Protein AF-A0A1E4JUL1-F1 (afdb_monomer_lite)

Foldseek 3Di:
DPPLVQLVVLVVCLVDQVSCPPPSVLRDDLLDARDPVSLVVSLCVVLQVQLVVQLVVCCVPPNDDDPVVSCVSSVVSSVVSSVCCVVHVNVSSRVRNVVVVVVVVVVVD

Structure (mmCIF, N/CA/C/O backbone):
data_AF-A0A1E4JUL1-F1
#
_entry.id   AF-A0A1E4JUL1-F1
#
loop_
_atom_site.group_PDB
_atom_site.id
_atom_site.type_symbol
_atom_site.label_atom_id
_atom_site.label_alt_id
_atom_site.label_comp_id
_atom_site.label_asym_id
_atom_site.label_entity_id
_atom_site.label_seq_id
_atom_site.pdbx_PDB_ins_code
_atom_site.Cartn_x
_atom_site.Cartn_y
_atom_site.Cartn_z
_atom_site.occupancy
_atom_site.B_iso_or_equiv
_atom_site.auth_seq_id
_atom_site.auth_comp_id
_atom_site.auth_asym_id
_atom_site.auth_atom_id
_atom_site.pdbx_PDB_model_num
ATOM 1 N N . MET A 1 1 ? -22.450 7.681 -3.417 1.00 55.41 1 MET A N 1
ATOM 2 C CA . MET A 1 1 ? -22.414 6.553 -2.452 1.00 55.41 1 MET A CA 1
ATOM 3 C C . MET A 1 1 ? -22.189 7.156 -1.070 1.00 55.41 1 MET A C 1
ATOM 5 O O . MET A 1 1 ? -21.331 8.024 -0.979 1.00 55.41 1 MET A O 1
ATOM 9 N N . SER A 1 2 ? -22.957 6.808 -0.030 1.00 68.38 2 SER A N 1
ATOM 10 C CA . SER A 1 2 ? -22.696 7.370 1.307 1.00 68.38 2 SER A CA 1
ATOM 11 C C . SER A 1 2 ? -21.307 6.924 1.802 1.00 68.38 2 SER A C 1
ATOM 13 O O . SER A 1 2 ? -20.925 5.783 1.524 1.00 68.38 2 SER A O 1
ATOM 15 N N . PRO A 1 3 ? -20.542 7.775 2.517 1.00 68.38 3 PRO A N 1
ATOM 16 C CA . PRO A 1 3 ? -19.181 7.452 2.964 1.00 68.38 3 PRO A CA 1
ATOM 17 C C . PRO A 1 3 ? -19.085 6.116 3.715 1.00 68.38 3 PRO A C 1
ATOM 19 O O . PRO A 1 3 ? -18.133 5.364 3.534 1.00 68.38 3 PRO A O 1
ATOM 22 N N . HIS A 1 4 ? -20.118 5.785 4.490 1.00 76.19 4 HIS A N 1
ATOM 23 C CA . HIS A 1 4 ? -20.210 4.535 5.241 1.00 76.19 4 HIS A CA 1
ATOM 24 C C . HIS A 1 4 ? -20.250 3.293 4.336 1.00 76.19 4 HIS A C 1
ATOM 26 O O . HIS A 1 4 ? -19.500 2.352 4.568 1.00 76.19 4 HIS A O 1
ATOM 32 N N . ARG A 1 5 ? -21.021 3.316 3.235 1.00 83.25 5 ARG A N 1
ATOM 33 C CA . ARG A 1 5 ? -21.108 2.169 2.307 1.00 83.25 5 ARG A CA 1
ATOM 34 C C . ARG A 1 5 ? -19.793 1.897 1.577 1.00 83.25 5 ARG A C 1
ATOM 36 O O . ARG A 1 5 ? -19.541 0.757 1.197 1.00 83.25 5 ARG A O 1
ATOM 43 N N . PHE A 1 6 ? -18.985 2.930 1.340 1.00 87.19 6 PHE A N 1
ATOM 44 C CA . PHE A 1 6 ? -17.659 2.762 0.747 1.00 87.19 6 PHE A CA 1
ATOM 45 C C . PHE A 1 6 ? -16.691 2.125 1.749 1.00 87.19 6 PHE A C 1
ATOM 47 O O . PHE A 1 6 ? -16.090 1.100 1.437 1.00 87.19 6 PHE A O 1
ATOM 54 N N . ASP A 1 7 ? -16.611 2.676 2.966 1.00 89.88 7 ASP A N 1
ATOM 55 C CA . ASP A 1 7 ? -15.747 2.152 4.029 1.00 89.88 7 ASP A CA 1
ATOM 56 C C . ASP A 1 7 ? -16.055 0.671 4.326 1.00 89.88 7 ASP A C 1
ATOM 58 O O . ASP A 1 7 ? -15.136 -0.130 4.494 1.00 89.88 7 ASP A O 1
ATOM 62 N N . ASP A 1 8 ? -17.332 0.280 4.335 1.00 90.44 8 ASP A N 1
ATOM 63 C CA . ASP A 1 8 ? -17.745 -1.104 4.594 1.00 90.44 8 ASP A CA 1
ATOM 64 C C . ASP A 1 8 ? -17.330 -2.065 3.474 1.00 90.44 8 ASP A C 1
ATOM 66 O O . ASP A 1 8 ? -16.884 -3.174 3.754 1.00 90.44 8 ASP A O 1
ATOM 70 N N . ARG A 1 9 ? -17.398 -1.638 2.205 1.00 92.44 9 ARG A N 1
ATOM 71 C CA . ARG A 1 9 ? -16.931 -2.446 1.064 1.00 92.44 9 ARG A CA 1
ATOM 72 C C . ARG A 1 9 ? -15.422 -2.657 1.096 1.00 92.44 9 ARG A C 1
ATOM 74 O O . ARG A 1 9 ? -14.967 -3.782 0.902 1.00 92.44 9 ARG A O 1
ATOM 81 N N . ILE A 1 10 ? -14.654 -1.597 1.363 1.00 92.94 10 ILE A N 1
ATOM 82 C CA . ILE A 1 10 ? -13.193 -1.696 1.488 1.00 92.94 10 ILE A CA 1
ATOM 83 C C . ILE A 1 10 ? -12.827 -2.625 2.645 1.00 92.94 10 ILE A C 1
ATOM 85 O O . ILE A 1 10 ? -11.977 -3.499 2.486 1.00 92.94 10 ILE A O 1
ATOM 89 N N . ASN A 1 11 ? -13.499 -2.491 3.788 1.00 93.38 11 ASN A N 1
ATOM 90 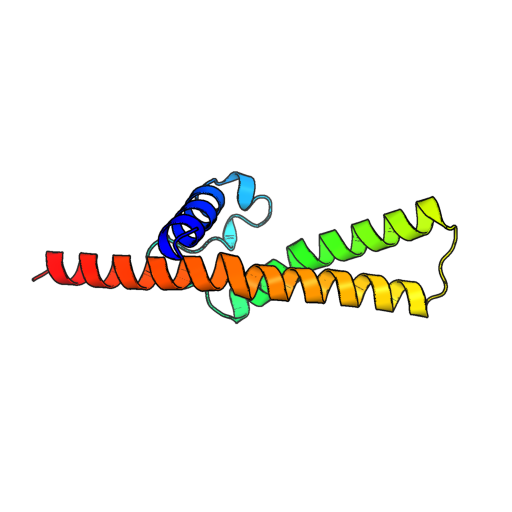C CA . ASN A 1 11 ? -13.270 -3.363 4.934 1.00 93.38 11 ASN A CA 1
ATOM 91 C C . ASN A 1 11 ? -13.667 -4.821 4.651 1.00 93.38 11 ASN A C 1
ATOM 93 O O . ASN A 1 11 ? -12.925 -5.714 5.041 1.00 93.38 11 ASN A O 1
ATOM 97 N N . ALA A 1 12 ? -14.771 -5.069 3.937 1.00 92.44 12 ALA A N 1
ATOM 98 C CA . ALA A 1 12 ? -15.205 -6.417 3.562 1.00 92.44 12 ALA A CA 1
ATOM 99 C C . ALA A 1 12 ? -14.218 -7.110 2.612 1.00 92.44 12 ALA A C 1
ATOM 101 O O . ALA A 1 12 ? -13.968 -8.304 2.755 1.00 92.44 12 ALA A O 1
ATOM 102 N N . LEU A 1 13 ? -13.626 -6.370 1.669 1.00 91.88 13 LEU A N 1
ATOM 103 C CA . LEU A 1 13 ? -12.532 -6.875 0.835 1.00 91.88 13 LEU A CA 1
ATOM 10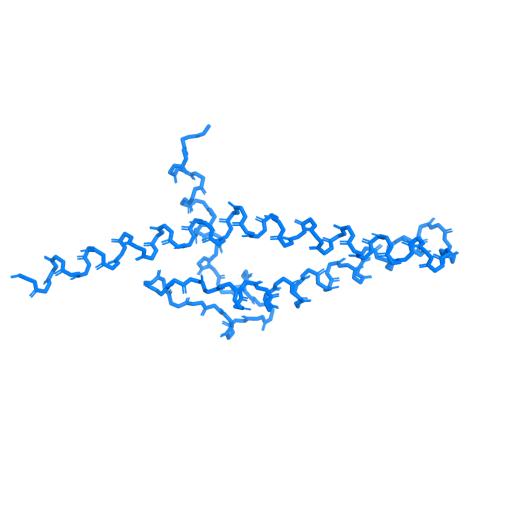4 C C . LEU A 1 13 ? -11.288 -7.160 1.684 1.00 91.88 13 LEU A C 1
ATOM 106 O O . LEU A 1 13 ? -10.718 -8.244 1.622 1.00 91.88 13 LEU A O 1
ATOM 110 N N . SER A 1 14 ? -10.924 -6.206 2.542 1.00 91.00 14 SER A N 1
ATOM 111 C CA . SER A 1 14 ? -9.769 -6.298 3.443 1.00 91.00 14 SER A CA 1
ATOM 112 C C . SER A 1 14 ? -9.958 -7.323 4.564 1.00 91.00 14 SER A C 1
ATOM 114 O O . SER A 1 14 ? -9.059 -7.525 5.375 1.00 91.00 14 SER A O 1
ATOM 116 N N . ASP A 1 15 ? -11.118 -7.963 4.670 1.00 92.44 15 ASP A N 1
ATOM 117 C CA . ASP A 1 15 ? -11.344 -9.028 5.635 1.00 92.44 15 ASP A CA 1
ATOM 118 C C . ASP A 1 15 ? -11.030 -10.420 5.088 1.00 92.44 15 ASP A C 1
ATOM 120 O O . ASP A 1 15 ? -10.947 -11.362 5.877 1.00 92.44 15 ASP A O 1
ATOM 124 N N . GLN A 1 16 ? -10.830 -10.534 3.776 1.00 92.75 16 GLN A N 1
ATOM 125 C CA . GLN A 1 16 ? -10.566 -11.793 3.094 1.00 92.75 16 GLN A CA 1
ATOM 126 C C . GLN A 1 16 ? -9.065 -12.088 3.122 1.00 92.75 16 GLN A C 1
ATOM 128 O O . GLN A 1 16 ? -8.266 -11.252 2.709 1.00 92.75 16 GLN A O 1
ATOM 133 N N . ASP A 1 17 ? -8.667 -13.272 3.592 1.00 91.12 17 ASP A N 1
ATOM 134 C CA . ASP A 1 17 ? -7.248 -13.614 3.787 1.00 91.12 17 ASP A CA 1
ATOM 135 C C . ASP A 1 17 ? -6.441 -13.574 2.483 1.00 91.12 17 ASP A C 1
ATOM 137 O O . ASP A 1 17 ? -5.286 -13.148 2.476 1.00 91.12 17 ASP A O 1
ATOM 141 N N . TRP A 1 18 ? -7.067 -13.933 1.358 1.00 91.00 18 TRP A N 1
ATOM 142 C CA . TRP A 1 18 ? -6.428 -13.868 0.042 1.00 91.00 18 TRP A CA 1
ATOM 143 C C . TRP A 1 18 ? -6.072 -12.436 -0.372 1.00 91.00 18 TRP A C 1
ATOM 145 O O . TRP A 1 18 ? -5.082 -12.249 -1.070 1.00 91.00 18 TRP A O 1
ATOM 155 N N . ALA A 1 19 ? -6.814 -11.421 0.091 1.00 89.69 19 ALA A N 1
ATOM 156 C CA . ALA A 1 19 ? -6.530 -10.019 -0.223 1.00 89.69 19 ALA A CA 1
ATOM 157 C C . ALA A 1 19 ? -5.237 -9.526 0.447 1.00 89.69 19 ALA A C 1
ATOM 159 O O . ALA A 1 19 ? -4.694 -8.489 0.072 1.00 89.69 19 ALA A O 1
ATOM 160 N N . TRP A 1 20 ? -4.745 -10.273 1.437 1.00 90.50 20 TRP A N 1
ATOM 161 C CA . TRP A 1 20 ? -3.492 -9.993 2.122 1.00 90.50 20 TRP A CA 1
ATOM 162 C C . TRP A 1 20 ? -2.357 -10.888 1.667 1.00 90.50 20 TRP A C 1
ATOM 164 O O . TRP A 1 20 ? -1.227 -10.607 2.039 1.00 90.50 20 TRP A O 1
ATOM 174 N N . TRP A 1 21 ? -2.602 -11.948 0.897 1.00 87.75 21 TRP A N 1
ATOM 175 C CA . TRP A 1 21 ? -1.531 -12.831 0.444 1.00 87.75 21 TRP A CA 1
ATOM 176 C C . TRP A 1 21 ? -0.606 -12.086 -0.536 1.00 87.75 21 TRP A C 1
ATOM 178 O O . TRP A 1 21 ? -1.113 -11.446 -1.458 1.00 87.75 21 TRP A O 1
ATOM 188 N N . PRO A 1 22 ? 0.734 -12.131 -0.380 1.00 87.56 22 PRO A N 1
ATOM 189 C CA . PRO A 1 22 ? 1.530 -12.960 0.542 1.00 87.56 22 PRO A CA 1
ATOM 190 C C . PRO A 1 22 ? 1.853 -12.302 1.902 1.00 87.56 22 PRO A C 1
ATOM 192 O O . PRO A 1 22 ? 2.507 -12.899 2.752 1.00 87.56 22 PRO A O 1
ATOM 195 N N . LEU A 1 23 ? 1.397 -11.075 2.138 1.00 90.50 23 LEU A N 1
ATOM 196 C CA . LEU A 1 23 ? 1.657 -10.250 3.323 1.00 90.50 23 LEU A CA 1
ATOM 197 C C . LEU A 1 23 ? 0.668 -10.473 4.481 1.00 90.50 23 LEU A C 1
ATOM 199 O O . LEU A 1 23 ? 0.379 -9.543 5.238 1.00 90.50 23 LEU A O 1
ATOM 203 N N . LEU A 1 24 ? 0.154 -11.693 4.654 1.00 91.06 24 LEU A N 1
ATOM 204 C CA . LEU A 1 24 ? -0.869 -11.991 5.665 1.00 91.06 24 LEU A CA 1
ATOM 205 C C . LEU A 1 24 ? -0.416 -11.607 7.085 1.00 91.06 24 LEU A C 1
ATOM 207 O O . LEU A 1 24 ? -1.208 -11.100 7.874 1.00 91.06 24 LEU A O 1
ATOM 211 N N . ALA A 1 25 ? 0.880 -11.750 7.377 1.00 91.19 25 ALA A N 1
ATOM 212 C CA . ALA A 1 25 ? 1.478 -11.364 8.656 1.00 91.19 25 ALA A CA 1
ATOM 213 C C . ALA A 1 25 ? 1.391 -9.853 8.961 1.00 91.19 25 ALA A C 1
ATOM 215 O O . ALA A 1 25 ? 1.469 -9.451 10.121 1.00 91.19 25 ALA A O 1
ATOM 216 N N . LEU A 1 26 ? 1.222 -9.003 7.941 1.00 91.69 26 LEU A N 1
ATOM 217 C CA . LEU A 1 26 ? 1.062 -7.557 8.113 1.00 91.69 26 LEU A CA 1
ATOM 218 C C . LEU A 1 26 ? -0.392 -7.145 8.360 1.00 91.69 26 LEU A C 1
ATOM 220 O O . LEU A 1 26 ? -0.639 -5.986 8.699 1.00 91.69 26 LEU A O 1
ATOM 224 N N . ARG A 1 27 ? -1.359 -8.061 8.238 1.00 93.81 27 ARG A N 1
ATOM 225 C CA . ARG A 1 27 ? -2.767 -7.769 8.513 1.00 93.81 27 ARG A CA 1
ATOM 226 C C . ARG A 1 27 ? -2.968 -7.458 10.005 1.00 93.81 27 ARG A C 1
ATOM 228 O O . ARG A 1 27 ? -2.676 -8.303 10.851 1.00 93.81 27 ARG A O 1
ATOM 235 N N . PRO A 1 28 ? -3.480 -6.270 10.378 1.00 92.44 28 PRO A N 1
ATOM 236 C CA . PRO A 1 28 ? -3.877 -6.009 11.759 1.00 92.44 28 PRO A CA 1
ATOM 237 C C . PRO A 1 28 ? -5.081 -6.858 12.166 1.00 92.44 28 PRO A C 1
ATOM 239 O O . PRO A 1 28 ? -5.870 -7.283 11.323 1.00 92.44 28 PRO A O 1
ATOM 242 N N . ARG A 1 29 ? -5.292 -7.028 13.474 1.00 92.75 29 ARG A N 1
ATOM 243 C CA . ARG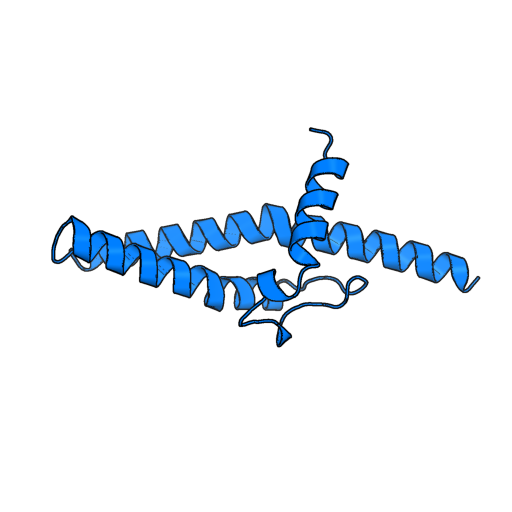 A 1 29 ? -6.611 -7.461 13.957 1.00 92.75 29 ARG A CA 1
ATOM 244 C C . ARG A 1 29 ? -7.650 -6.371 13.674 1.00 92.75 29 ARG A C 1
ATOM 246 O O . ARG A 1 29 ? -7.295 -5.201 13.527 1.00 92.75 29 ARG A O 1
ATOM 253 N N . ARG A 1 30 ? -8.933 -6.728 13.580 1.00 92.38 30 ARG A N 1
ATOM 254 C CA . ARG A 1 30 ? -9.996 -5.798 13.138 1.00 92.38 30 ARG A CA 1
ATOM 255 C C . ARG A 1 30 ? -10.148 -4.587 14.063 1.00 92.38 30 ARG A C 1
ATOM 257 O O . ARG A 1 30 ? -10.440 -3.488 13.597 1.00 92.38 30 ARG A O 1
ATOM 264 N N . GLU A 1 31 ? -9.929 -4.808 15.348 1.00 93.38 31 GLU A N 1
ATOM 265 C CA . GLU A 1 31 ? -9.961 -3.847 16.445 1.00 93.38 31 GLU A CA 1
ATOM 266 C C . GLU A 1 31 ? -8.641 -3.079 16.632 1.00 93.38 31 GLU A C 1
ATOM 268 O O . GLU A 1 31 ? -8.588 -2.114 17.395 1.00 93.38 31 GLU A O 1
ATOM 273 N N . GLN A 1 32 ? -7.574 -3.469 15.928 1.00 93.81 32 GLN A N 1
ATOM 274 C CA . GLN A 1 32 ? -6.280 -2.796 15.989 1.00 93.81 32 GLN A CA 1
ATOM 275 C C . GLN A 1 32 ? -6.153 -1.752 14.870 1.00 93.81 32 GLN A C 1
ATOM 277 O O . GLN A 1 32 ? -6.399 -2.071 13.699 1.00 93.81 32 GLN A O 1
ATOM 282 N N . PRO A 1 33 ? -5.731 -0.514 15.188 1.00 95.44 33 PRO A N 1
ATOM 283 C CA . PRO A 1 33 ? -5.459 0.490 14.172 1.00 95.44 33 PRO A CA 1
ATOM 284 C C . PRO A 1 33 ? -4.263 0.073 13.305 1.00 95.44 33 PRO A C 1
ATOM 286 O O . PRO A 1 33 ? -3.268 -0.474 13.784 1.00 95.44 33 PRO A O 1
ATOM 289 N N . LEU A 1 34 ? -4.357 0.358 12.010 1.00 96.38 34 LEU A N 1
ATOM 290 C CA . LEU A 1 34 ? -3.261 0.259 11.061 1.00 96.38 34 LEU A CA 1
ATOM 291 C C . LEU A 1 34 ? -2.317 1.446 11.286 1.00 96.38 34 LEU A C 1
ATOM 293 O O . LEU A 1 34 ? -2.721 2.600 11.141 1.00 96.38 34 LEU A O 1
ATOM 297 N N . SER A 1 35 ? -1.065 1.166 11.649 1.00 96.50 35 SER A N 1
ATOM 298 C CA . SER A 1 35 ? -0.042 2.196 11.840 1.00 96.50 35 SER A CA 1
ATOM 299 C C . SER A 1 35 ? 0.534 2.686 10.509 1.00 96.50 35 SER A C 1
ATOM 301 O O . SER A 1 35 ? 0.542 1.962 9.512 1.00 96.50 35 SER A O 1
ATOM 303 N N . GLU A 1 36 ? 1.066 3.909 10.505 1.00 96.44 36 GLU A N 1
ATOM 304 C CA . GLU A 1 36 ? 1.733 4.513 9.340 1.00 96.44 36 GLU A CA 1
ATOM 305 C C . GLU A 1 36 ? 2.917 3.667 8.854 1.00 96.44 36 GLU A C 1
ATOM 307 O O . GLU A 1 36 ? 3.051 3.408 7.660 1.00 96.44 36 GLU A O 1
ATOM 312 N N . ALA A 1 37 ? 3.733 3.154 9.781 1.00 96.69 37 ALA A N 1
ATOM 313 C CA . ALA A 1 37 ? 4.861 2.281 9.457 1.00 96.69 37 ALA A CA 1
ATOM 314 C C . ALA A 1 37 ? 4.409 0.987 8.763 1.00 96.69 37 ALA A C 1
ATOM 316 O O . ALA A 1 37 ? 5.012 0.552 7.783 1.00 96.69 37 ALA A O 1
ATOM 317 N N . ARG A 1 38 ? 3.310 0.385 9.235 1.00 96.38 38 ARG A N 1
ATOM 318 C CA . ARG A 1 38 ? 2.749 -0.827 8.633 1.00 96.38 38 ARG A CA 1
ATOM 319 C C . ARG A 1 38 ? 2.141 -0.540 7.260 1.00 96.38 38 ARG A C 1
ATOM 321 O O . ARG A 1 38 ? 2.365 -1.323 6.345 1.00 96.38 38 ARG A O 1
ATOM 328 N N . LEU A 1 39 ? 1.437 0.583 7.092 1.00 96.56 39 LEU A N 1
ATOM 329 C CA . LEU A 1 39 ? 0.951 1.037 5.784 1.00 96.56 39 LEU A CA 1
ATOM 330 C C . LEU A 1 39 ? 2.109 1.237 4.798 1.00 96.56 39 LEU A C 1
ATOM 332 O O . LEU A 1 39 ? 2.027 0.775 3.663 1.00 96.56 39 LEU A O 1
ATOM 336 N N . PHE A 1 40 ? 3.181 1.904 5.228 1.00 96.62 40 PHE A N 1
ATOM 337 C CA . PHE A 1 40 ? 4.358 2.118 4.394 1.00 96.62 40 PHE A CA 1
ATOM 338 C C . PHE A 1 40 ? 5.002 0.792 3.983 1.00 96.62 40 PHE A C 1
ATOM 340 O O . PHE A 1 40 ? 5.304 0.613 2.810 1.00 96.62 40 PHE A O 1
ATOM 347 N N . LEU A 1 41 ? 5.134 -0.170 4.902 1.00 96.38 41 LEU A N 1
ATOM 348 C CA . LEU A 1 41 ? 5.670 -1.497 4.589 1.00 96.38 41 LEU A CA 1
ATOM 349 C C . LEU A 1 41 ? 4.782 -2.274 3.602 1.00 96.38 41 LEU A C 1
ATOM 351 O O . LEU A 1 41 ? 5.292 -2.874 2.661 1.00 96.38 41 LEU A O 1
ATOM 355 N N . ILE A 1 42 ? 3.456 -2.222 3.772 1.00 94.75 42 ILE A N 1
ATOM 356 C CA . ILE A 1 42 ? 2.494 -2.807 2.823 1.00 94.75 42 ILE A CA 1
ATOM 357 C C . ILE A 1 42 ? 2.670 -2.178 1.438 1.00 94.75 42 ILE A C 1
ATOM 359 O O . ILE A 1 42 ? 2.745 -2.895 0.443 1.00 94.75 42 ILE A O 1
ATOM 363 N N . ALA A 1 43 ? 2.765 -0.849 1.365 1.00 96.00 43 ALA A N 1
ATOM 364 C CA . ALA A 1 43 ? 2.969 -0.146 0.107 1.00 96.00 43 ALA A CA 1
ATOM 365 C C . ALA A 1 43 ? 4.335 -0.437 -0.515 1.00 96.00 43 ALA A C 1
ATOM 367 O O . ALA A 1 43 ? 4.421 -0.581 -1.728 1.00 96.00 43 ALA A O 1
ATOM 368 N N . LEU A 1 44 ? 5.392 -0.563 0.284 1.00 95.88 44 LEU A N 1
ATOM 369 C CA . LEU A 1 44 ? 6.720 -0.919 -0.205 1.00 95.88 44 LEU A CA 1
ATOM 370 C C . LEU A 1 44 ? 6.711 -2.294 -0.869 1.00 95.88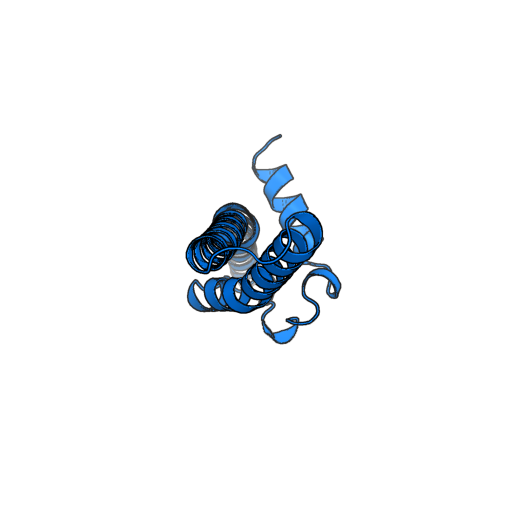 44 LEU A C 1
ATOM 372 O O . LEU A 1 44 ? 7.251 -2.449 -1.958 1.00 95.88 44 LEU A O 1
ATOM 376 N N . LEU A 1 45 ? 6.050 -3.270 -0.249 1.00 95.25 45 LEU A N 1
ATOM 377 C CA . LEU A 1 45 ? 6.010 -4.640 -0.747 1.00 95.25 45 LEU A CA 1
ATOM 378 C C . LEU A 1 45 ? 5.030 -4.800 -1.923 1.00 95.25 45 LEU A C 1
ATOM 380 O O . LEU A 1 45 ? 5.447 -5.199 -3.009 1.00 95.25 45 LEU A O 1
ATOM 384 N N . PHE A 1 46 ? 3.749 -4.445 -1.759 1.00 93.31 46 PHE A N 1
ATOM 385 C CA . PHE A 1 46 ? 2.767 -4.555 -2.849 1.00 93.31 46 PHE A CA 1
ATOM 386 C C . PHE A 1 46 ? 2.946 -3.480 -3.917 1.00 93.31 46 PHE A C 1
ATOM 388 O O . PHE A 1 46 ? 2.972 -3.792 -5.102 1.00 93.31 46 PHE A O 1
ATOM 395 N N . GLY A 1 47 ? 3.088 -2.217 -3.520 1.00 93.88 47 GLY A N 1
ATOM 396 C CA . GLY A 1 47 ? 3.302 -1.116 -4.457 1.00 93.88 47 GLY A CA 1
ATOM 397 C C . GLY A 1 47 ? 4.644 -1.225 -5.178 1.00 93.88 47 GLY A C 1
ATOM 398 O O . GLY A 1 47 ? 4.713 -0.904 -6.361 1.00 93.88 47 GLY A O 1
ATOM 399 N N . GLY A 1 48 ? 5.685 -1.746 -4.518 1.00 95.12 48 GLY A N 1
ATOM 400 C CA . GLY A 1 48 ? 6.954 -2.090 -5.165 1.00 95.12 48 GLY A CA 1
ATOM 401 C C . GLY A 1 48 ? 6.802 -3.202 -6.204 1.00 95.12 48 GLY A C 1
ATOM 402 O O . GLY A 1 48 ? 7.295 -3.060 -7.322 1.00 95.12 48 GLY A O 1
ATOM 403 N N . LEU A 1 49 ? 6.052 -4.265 -5.888 1.00 94.75 49 LEU A N 1
ATOM 404 C CA . LEU A 1 49 ? 5.716 -5.308 -6.861 1.00 94.75 49 LEU A CA 1
ATOM 405 C C . LEU A 1 49 ? 4.932 -4.735 -8.053 1.00 94.75 49 LEU A C 1
ATOM 407 O O . LEU A 1 49 ? 5.287 -5.002 -9.199 1.00 94.75 49 LEU A O 1
ATOM 411 N N . CYS A 1 50 ? 3.916 -3.902 -7.804 1.00 95.62 50 CYS A N 1
ATOM 412 C CA . CYS A 1 50 ? 3.174 -3.211 -8.859 1.00 95.62 50 CYS A CA 1
ATOM 413 C C . CYS A 1 50 ? 4.095 -2.336 -9.718 1.00 95.62 50 CYS A C 1
ATOM 415 O O . CYS A 1 50 ? 3.988 -2.367 -10.939 1.00 95.62 50 CYS A O 1
ATOM 417 N N . ALA A 1 51 ? 5.021 -1.593 -9.108 1.00 97.00 51 ALA A N 1
ATOM 418 C CA . ALA A 1 51 ? 5.994 -0.772 -9.823 1.00 97.00 51 ALA A CA 1
ATOM 419 C C . ALA A 1 51 ? 6.920 -1.617 -10.712 1.00 97.00 51 ALA A C 1
ATOM 421 O O . ALA A 1 51 ? 7.133 -1.265 -11.871 1.00 97.00 51 ALA A O 1
ATOM 422 N N . ALA A 1 52 ? 7.417 -2.751 -10.211 1.00 96.25 52 ALA A N 1
ATOM 423 C CA . ALA A 1 52 ? 8.242 -3.674 -10.987 1.00 96.25 52 ALA A CA 1
ATOM 424 C C . ALA A 1 52 ? 7.475 -4.263 -12.183 1.00 96.25 52 ALA A C 1
ATOM 426 O O . ALA A 1 52 ? 7.995 -4.280 -13.298 1.00 96.25 52 ALA A O 1
ATOM 427 N N . VAL A 1 53 ? 6.220 -4.679 -11.974 1.00 96.88 53 VAL A N 1
ATOM 428 C CA . VAL A 1 53 ? 5.343 -5.170 -13.050 1.00 96.88 53 VAL A CA 1
ATOM 429 C C . VAL A 1 53 ? 5.077 -4.072 -14.081 1.00 96.8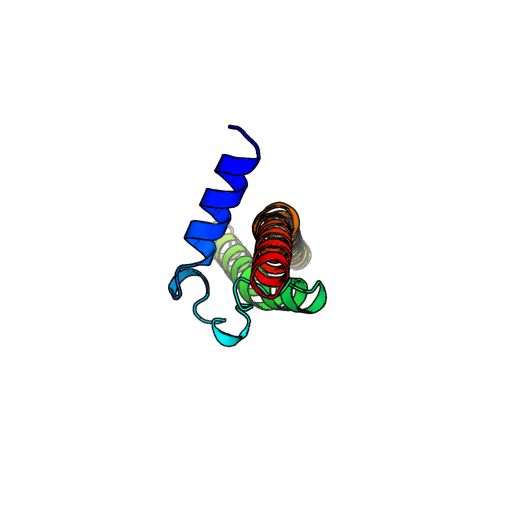8 53 VAL A C 1
ATOM 431 O O . VAL A 1 53 ? 5.219 -4.322 -15.274 1.00 96.88 53 VAL A O 1
ATOM 434 N N . SER A 1 54 ? 4.765 -2.845 -13.654 1.00 96.62 54 SER A N 1
ATOM 435 C CA . SER A 1 54 ? 4.573 -1.707 -14.562 1.00 96.62 54 SER A CA 1
ATOM 436 C C . SER A 1 54 ? 5.812 -1.433 -15.415 1.00 96.62 54 SER A C 1
ATOM 438 O O . SER A 1 54 ? 5.690 -1.240 -16.621 1.00 96.62 54 SER A O 1
ATOM 440 N N . VAL A 1 55 ? 7.009 -1.452 -14.821 1.00 96.06 55 VAL A N 1
ATOM 441 C CA . VAL A 1 55 ? 8.270 -1.283 -15.562 1.00 96.06 55 VAL A CA 1
ATOM 442 C C . VAL A 1 55 ? 8.477 -2.417 -16.567 1.00 96.06 55 VAL A C 1
ATOM 444 O O . VAL A 1 55 ? 8.818 -2.148 -17.717 1.00 96.06 55 VAL A O 1
ATOM 447 N N . ALA A 1 56 ? 8.239 -3.670 -16.169 1.00 96.25 56 ALA A N 1
ATOM 448 C CA . ALA A 1 56 ? 8.357 -4.819 -17.063 1.00 96.25 56 ALA A CA 1
ATOM 449 C C . ALA A 1 56 ? 7.381 -4.730 -18.247 1.00 96.25 56 ALA A C 1
ATOM 451 O O . ALA A 1 56 ? 7.760 -5.019 -19.379 1.00 96.25 56 ALA A O 1
ATOM 452 N N . LEU A 1 57 ? 6.148 -4.272 -18.008 1.00 95.88 57 LEU A N 1
ATOM 453 C CA . LEU A 1 57 ? 5.160 -4.033 -19.061 1.00 95.88 57 LEU A CA 1
ATOM 454 C C . LEU A 1 57 ? 5.594 -2.912 -20.008 1.00 95.88 57 LEU A C 1
ATOM 456 O O . LEU A 1 57 ? 5.476 -3.068 -21.219 1.00 95.88 57 LEU A O 1
ATOM 460 N N . VAL A 1 58 ? 6.131 -1.805 -19.486 1.00 94.69 58 VAL A N 1
ATOM 461 C CA . VAL A 1 58 ? 6.675 -0.726 -20.326 1.00 94.69 58 VAL A CA 1
ATOM 462 C C . VAL A 1 58 ? 7.818 -1.247 -21.194 1.00 94.69 58 VAL A C 1
ATOM 464 O O . VAL A 1 58 ? 7.842 -0.968 -22.389 1.00 94.69 58 VAL A O 1
ATOM 467 N N . TRP A 1 59 ? 8.724 -2.045 -20.627 1.00 94.38 59 TRP A N 1
ATOM 468 C CA . TRP A 1 59 ? 9.806 -2.655 -21.396 1.00 94.38 59 TRP A CA 1
ATOM 469 C C . TRP A 1 59 ? 9.267 -3.589 -22.492 1.00 94.38 59 TRP A C 1
ATOM 471 O O . TRP A 1 59 ? 9.672 -3.494 -23.649 1.00 94.38 59 TRP A O 1
ATOM 481 N N . LEU A 1 60 ? 8.300 -4.448 -22.164 1.00 95.38 60 LEU A N 1
ATOM 482 C CA . LEU A 1 60 ? 7.696 -5.367 -23.130 1.00 95.38 60 LEU A CA 1
ATOM 483 C C . LEU A 1 60 ? 7.006 -4.634 -24.293 1.00 95.38 60 LEU A C 1
ATOM 485 O O . LEU A 1 60 ? 7.085 -5.086 -25.431 1.00 95.38 60 LEU A O 1
ATOM 489 N N . LEU A 1 61 ? 6.327 -3.519 -24.011 1.00 94.00 61 LEU A N 1
ATOM 490 C CA . LEU A 1 61 ? 5.521 -2.788 -24.993 1.00 94.00 61 LEU A CA 1
ATOM 491 C C . LEU A 1 61 ? 6.328 -1.804 -25.846 1.00 94.00 61 LEU A C 1
ATOM 493 O O . LEU A 1 61 ? 5.991 -1.591 -27.008 1.00 94.00 61 LEU A O 1
ATOM 497 N N . PHE A 1 62 ? 7.367 -1.189 -25.279 1.00 91.94 62 PHE A N 1
ATOM 498 C CA . PHE A 1 62 ? 8.090 -0.080 -25.914 1.00 91.94 62 PHE A CA 1
ATOM 499 C C . PHE A 1 62 ? 9.576 -0.377 -26.162 1.00 91.94 62 PHE A C 1
ATOM 501 O O . PHE A 1 62 ? 10.303 0.488 -26.649 1.00 91.94 62 PHE A O 1
ATOM 508 N N . GLY A 1 63 ? 10.043 -1.591 -25.856 1.00 90.06 63 GLY A N 1
ATOM 509 C CA . GLY A 1 63 ? 11.463 -1.929 -25.901 1.00 90.06 63 GLY A CA 1
ATOM 510 C C . GLY A 1 63 ? 12.219 -1.319 -24.722 1.00 90.06 63 GLY A C 1
ATOM 511 O O . GLY A 1 63 ? 11.617 -0.978 -23.711 1.00 90.06 63 GLY A O 1
ATOM 512 N N . SER A 1 64 ? 13.548 -1.230 -24.814 1.00 85.06 64 SER A N 1
ATOM 513 C CA . SER A 1 64 ? 14.402 -0.802 -23.693 1.00 85.06 64 SER A CA 1
ATOM 514 C C . SER A 1 64 ? 14.134 0.662 -23.303 1.00 85.06 64 SER A C 1
ATOM 516 O O . SER A 1 64 ? 14.522 1.565 -24.052 1.00 85.06 64 SER A O 1
ATOM 518 N N . PRO A 1 65 ? 13.480 0.934 -22.157 1.00 79.81 65 PRO A N 1
ATOM 519 C CA . PRO A 1 65 ? 13.187 2.299 -21.752 1.00 79.81 65 PRO A CA 1
ATOM 520 C C . PRO A 1 65 ? 14.448 2.986 -21.211 1.00 79.81 65 PRO A C 1
ATOM 522 O O . PRO A 1 65 ? 15.293 2.367 -20.564 1.00 79.81 65 PRO A O 1
ATOM 525 N N . LEU A 1 66 ? 14.557 4.301 -21.429 1.00 91.19 66 LEU A N 1
ATOM 526 C CA . LEU A 1 66 ? 15.621 5.110 -20.828 1.00 91.19 66 LEU A CA 1
ATOM 527 C C . LEU A 1 66 ? 15.581 4.999 -19.289 1.00 91.19 66 LEU A C 1
ATOM 529 O O . LEU A 1 66 ? 14.485 4.959 -18.720 1.00 91.19 66 LEU A O 1
ATOM 533 N N . PRO A 1 67 ? 16.731 5.052 -18.586 1.00 91.75 67 PRO A N 1
ATOM 534 C CA . PRO A 1 67 ? 16.772 4.936 -17.126 1.00 91.75 67 PRO A CA 1
ATOM 535 C C . PRO A 1 67 ? 15.839 5.911 -16.396 1.00 91.75 67 PRO A C 1
ATOM 537 O O . PRO A 1 67 ? 15.182 5.536 -15.427 1.00 91.75 67 PRO A O 1
ATOM 540 N N . LEU A 1 68 ? 15.717 7.145 -16.898 1.00 93.94 68 LEU A N 1
ATOM 541 C CA . LEU A 1 68 ? 14.799 8.137 -16.338 1.00 93.94 68 LEU A CA 1
ATOM 542 C C . LEU A 1 68 ? 13.337 7.677 -16.425 1.00 93.94 68 LEU A C 1
ATOM 544 O O . LEU A 1 68 ? 12.612 7.786 -15.443 1.00 93.94 68 LEU A O 1
ATOM 548 N N . ALA A 1 69 ? 12.919 7.103 -17.556 1.00 91.62 69 ALA A N 1
ATOM 549 C CA . ALA A 1 69 ? 11.559 6.600 -17.731 1.00 91.62 69 ALA A CA 1
ATOM 550 C C . ALA A 1 69 ? 11.251 5.444 -16.765 1.00 91.62 69 ALA A C 1
ATOM 552 O O . ALA A 1 69 ? 10.167 5.413 -16.187 1.00 91.62 69 ALA A O 1
ATOM 553 N N . ILE A 1 70 ? 12.217 4.547 -16.524 1.00 93.38 70 ILE A N 1
ATOM 554 C CA . ILE A 1 70 ? 12.088 3.460 -15.537 1.00 93.38 70 ILE A CA 1
ATOM 555 C C . ILE A 1 70 ? 11.815 4.032 -14.147 1.00 93.38 70 ILE A C 1
ATOM 557 O O . ILE A 1 70 ? 10.838 3.654 -13.499 1.00 93.38 70 ILE A O 1
ATOM 561 N N . VAL A 1 71 ? 12.663 4.963 -13.698 1.00 95.81 71 VAL A N 1
ATOM 562 C CA . VAL A 1 71 ? 12.542 5.573 -12.367 1.00 95.81 71 VAL A CA 1
ATOM 563 C C . VAL A 1 71 ? 11.225 6.334 -12.243 1.00 95.81 71 VAL A C 1
ATOM 565 O O . VAL A 1 71 ? 10.536 6.193 -11.234 1.00 95.81 71 VAL A O 1
ATOM 568 N N . THR A 1 72 ? 10.827 7.086 -13.271 1.00 96.25 72 THR A N 1
ATOM 569 C CA . THR A 1 72 ? 9.559 7.822 -13.279 1.00 96.25 72 THR A CA 1
ATOM 570 C C . THR A 1 72 ? 8.355 6.885 -13.193 1.00 96.25 72 THR A C 1
ATOM 572 O O . THR A 1 72 ? 7.488 7.099 -12.349 1.00 96.25 72 THR A O 1
ATOM 575 N N . VAL A 1 73 ? 8.294 5.826 -14.006 1.00 96.50 73 VAL A N 1
ATOM 576 C CA . VAL A 1 73 ? 7.177 4.864 -13.991 1.00 96.50 73 VAL A CA 1
ATOM 577 C C . VAL A 1 73 ? 7.096 4.138 -12.650 1.00 96.50 73 VAL A C 1
ATOM 579 O O . VAL A 1 73 ? 6.007 4.019 -12.081 1.00 96.50 73 VAL A O 1
ATOM 582 N N . ALA A 1 74 ? 8.235 3.694 -12.115 1.00 96.81 74 ALA A N 1
ATOM 583 C CA . ALA A 1 74 ? 8.285 3.031 -10.820 1.00 96.81 74 ALA A CA 1
ATOM 584 C C . ALA A 1 74 ? 7.823 3.965 -9.689 1.00 96.81 74 ALA A C 1
ATOM 586 O O . ALA A 1 74 ? 6.949 3.596 -8.903 1.00 96.81 74 ALA A O 1
ATOM 587 N N . ALA A 1 75 ? 8.351 5.194 -9.643 1.00 97.44 75 ALA A N 1
ATOM 588 C CA . ALA A 1 75 ? 8.013 6.181 -8.622 1.00 97.44 75 ALA A CA 1
ATOM 589 C C . ALA A 1 75 ? 6.535 6.588 -8.677 1.00 97.44 75 ALA A C 1
ATOM 591 O O . ALA A 1 75 ? 5.878 6.628 -7.637 1.00 97.44 75 ALA A O 1
ATOM 592 N N . LEU A 1 76 ? 5.988 6.837 -9.872 1.00 98.06 76 LEU A N 1
ATOM 593 C CA . LEU A 1 76 ? 4.576 7.187 -10.042 1.00 98.06 76 LEU A CA 1
ATOM 594 C C . LEU A 1 76 ? 3.652 6.030 -9.657 1.00 98.06 76 LEU A C 1
ATOM 596 O O . LEU A 1 76 ? 2.669 6.252 -8.953 1.00 98.06 76 LEU A O 1
ATOM 600 N N . THR A 1 77 ? 3.979 4.799 -10.064 1.00 97.75 77 THR A N 1
ATOM 601 C CA . THR A 1 77 ? 3.183 3.614 -9.705 1.00 97.75 77 THR A CA 1
ATOM 602 C C . THR A 1 77 ? 3.162 3.415 -8.192 1.00 97.75 77 THR A C 1
ATOM 604 O O . THR A 1 77 ? 2.094 3.247 -7.602 1.00 97.75 77 THR A O 1
ATOM 607 N N . PHE A 1 78 ? 4.329 3.489 -7.547 1.00 97.75 78 PHE A N 1
ATOM 608 C CA . PHE A 1 78 ? 4.440 3.369 -6.098 1.00 97.75 78 PHE A CA 1
ATOM 609 C C . PHE A 1 78 ? 3.688 4.490 -5.367 1.00 97.75 78 PHE A C 1
ATOM 611 O O . PHE A 1 78 ? 2.911 4.216 -4.451 1.00 97.75 78 PHE A O 1
ATOM 618 N N . ALA A 1 79 ? 3.879 5.747 -5.780 1.00 97.69 79 ALA A N 1
ATOM 619 C CA . ALA A 1 79 ? 3.229 6.899 -5.161 1.00 97.69 79 ALA A CA 1
ATOM 620 C C . ALA A 1 79 ? 1.702 6.815 -5.277 1.00 97.69 79 ALA A C 1
ATOM 622 O O . ALA A 1 79 ? 0.997 7.055 -4.294 1.00 97.69 79 ALA A O 1
ATOM 623 N N . LEU A 1 80 ? 1.194 6.421 -6.449 1.00 98.00 80 LEU A N 1
ATOM 624 C CA . LEU A 1 80 ? -0.233 6.215 -6.665 1.00 98.00 80 LEU A CA 1
ATOM 625 C C . LEU A 1 80 ? -0.766 5.094 -5.771 1.00 98.00 80 LEU A C 1
ATOM 627 O O . LEU A 1 80 ? -1.763 5.296 -5.083 1.00 98.00 80 LEU A O 1
ATOM 631 N N . PHE A 1 81 ? -0.071 3.954 -5.707 1.00 96.94 81 PHE A N 1
ATOM 632 C CA . PHE A 1 81 ? -0.449 2.850 -4.825 1.00 96.94 81 PHE A CA 1
ATOM 633 C C . PHE A 1 81 ? -0.517 3.297 -3.360 1.00 96.94 81 PHE A C 1
ATOM 635 O O . PHE A 1 81 ? -1.531 3.086 -2.693 1.00 96.94 81 PHE A O 1
ATOM 642 N N . TYR A 1 82 ? 0.541 3.942 -2.860 1.00 97.31 82 TYR A N 1
ATOM 643 C CA . TYR A 1 82 ? 0.610 4.417 -1.480 1.00 97.31 82 TYR A CA 1
ATOM 644 C C . TYR A 1 82 ? -0.522 5.401 -1.170 1.00 97.31 82 TYR A C 1
ATOM 646 O O . TYR A 1 82 ? -1.204 5.262 -0.153 1.00 97.31 82 TYR A O 1
ATOM 654 N N . LEU A 1 83 ? -0.770 6.362 -2.065 1.00 97.69 83 LEU A N 1
ATOM 655 C CA . LEU A 1 83 ? -1.836 7.343 -1.897 1.00 97.69 83 LEU A CA 1
ATOM 656 C C . LEU A 1 83 ? -3.216 6.676 -1.888 1.00 97.69 83 LEU A C 1
ATOM 658 O O . LEU A 1 83 ? -4.024 6.953 -1.000 1.00 97.69 83 LEU A O 1
ATOM 662 N N . THR A 1 84 ? -3.484 5.756 -2.817 1.00 96.62 84 THR A N 1
ATOM 663 C CA . THR A 1 84 ? -4.745 5.009 -2.851 1.00 96.62 84 THR A CA 1
ATOM 664 C C . THR A 1 84 ? -4.926 4.176 -1.585 1.00 96.62 84 THR A C 1
ATOM 666 O O . THR A 1 84 ? -5.990 4.247 -0.969 1.00 96.62 84 THR A O 1
ATOM 669 N N . ALA A 1 85 ? -3.900 3.451 -1.132 1.00 95.44 85 ALA A N 1
ATOM 670 C CA . ALA A 1 85 ? -3.951 2.665 0.101 1.00 95.44 85 ALA A CA 1
ATOM 671 C C . ALA A 1 85 ? -4.184 3.547 1.342 1.00 95.44 85 ALA A C 1
ATOM 673 O O . ALA A 1 85 ? -4.972 3.194 2.222 1.00 95.44 85 ALA A O 1
ATOM 674 N N . ARG A 1 86 ? -3.566 4.734 1.394 1.00 97.00 86 ARG A N 1
ATOM 675 C CA . ARG A 1 86 ? -3.756 5.715 2.472 1.00 97.00 86 ARG A CA 1
ATOM 676 C C . ARG A 1 86 ? -5.189 6.256 2.512 1.00 97.00 86 ARG A C 1
ATOM 678 O O . ARG A 1 86 ? -5.789 6.361 3.581 1.00 97.00 86 ARG A O 1
ATOM 685 N N . LEU A 1 87 ? -5.749 6.595 1.352 1.00 96.00 87 LEU A N 1
ATOM 686 C CA . LEU A 1 87 ? -7.090 7.181 1.252 1.00 96.00 87 LEU A CA 1
ATOM 687 C C . LEU A 1 87 ? -8.213 6.153 1.427 1.00 96.00 87 LEU A C 1
ATOM 689 O O . LEU A 1 87 ? -9.302 6.521 1.871 1.00 96.00 87 LEU A O 1
ATOM 693 N N . THR A 1 88 ? -7.952 4.888 1.097 1.00 94.94 88 THR A N 1
ATOM 694 C CA . THR A 1 88 ? -8.937 3.802 1.152 1.00 94.94 88 THR A CA 1
ATOM 695 C C . THR A 1 88 ? -8.707 2.924 2.378 1.00 94.94 88 THR A C 1
ATOM 697 O O . THR A 1 88 ? -9.298 3.196 3.422 1.00 94.94 88 THR A O 1
ATOM 700 N N . LEU A 1 89 ? -7.816 1.935 2.279 1.00 94.69 89 LEU A N 1
ATOM 701 C CA . LEU A 1 89 ? -7.531 0.931 3.302 1.00 94.69 89 LEU A CA 1
ATOM 702 C C . LEU A 1 89 ? -7.240 1.559 4.667 1.00 94.69 89 LEU A C 1
ATOM 704 O O . LEU A 1 89 ? -7.918 1.247 5.639 1.00 94.69 89 LEU A O 1
ATOM 708 N N . PHE A 1 90 ? -6.261 2.460 4.759 1.00 96.62 90 PHE A N 1
ATOM 709 C CA . PHE A 1 90 ? -5.843 3.018 6.048 1.00 96.62 90 PHE A CA 1
ATOM 710 C C . PHE A 1 90 ? -6.969 3.793 6.729 1.00 96.62 90 PHE A C 1
ATOM 712 O O . PHE A 1 90 ? -7.256 3.600 7.913 1.00 96.62 90 PHE A O 1
ATOM 719 N N . ARG A 1 91 ? -7.655 4.645 5.966 1.00 95.44 91 ARG A N 1
ATOM 720 C CA . ARG A 1 91 ? -8.760 5.452 6.477 1.00 95.44 91 ARG A CA 1
ATOM 721 C C . ARG A 1 91 ? -9.955 4.587 6.886 1.00 95.44 91 ARG A C 1
ATOM 723 O O . ARG A 1 91 ? -10.468 4.775 7.992 1.00 95.44 91 ARG A O 1
ATOM 730 N N . SER A 1 92 ? -10.403 3.660 6.037 1.00 95.25 92 SER A N 1
ATOM 731 C CA . SER A 1 92 ? -11.567 2.808 6.321 1.00 95.25 92 SER A CA 1
ATOM 732 C C . SER A 1 92 ? -11.296 1.848 7.480 1.00 95.25 92 SER A C 1
ATOM 734 O O . SER A 1 92 ? -12.175 1.644 8.325 1.00 95.25 92 SER A O 1
ATOM 736 N N . TRP A 1 93 ? -10.073 1.315 7.556 1.00 95.62 93 TRP A N 1
ATOM 737 C CA . TRP A 1 93 ? -9.643 0.401 8.606 1.00 95.62 93 TRP A CA 1
ATOM 738 C C . TRP A 1 93 ? -9.588 1.097 9.962 1.00 95.62 93 TRP A C 1
ATOM 740 O O . TRP A 1 93 ? -10.202 0.626 10.917 1.00 95.62 93 TRP A O 1
ATOM 750 N N . ASN A 1 94 ? -8.930 2.258 10.055 1.00 96.44 94 ASN A N 1
ATOM 751 C CA . ASN A 1 94 ? -8.768 2.971 11.327 1.00 96.44 94 ASN A CA 1
ATOM 752 C C . ASN A 1 94 ? -10.095 3.494 11.872 1.00 96.44 94 ASN A C 1
ATOM 754 O O . ASN A 1 94 ? -10.347 3.434 13.075 1.00 96.44 94 ASN A O 1
ATOM 758 N N . ARG A 1 95 ? -11.000 3.922 10.989 1.00 94.19 95 ARG A N 1
ATOM 759 C CA . ARG A 1 95 ? -12.376 4.252 11.378 1.00 94.19 95 ARG A CA 1
ATOM 760 C C . ARG A 1 95 ? -13.113 3.055 11.961 1.00 94.19 95 ARG A C 1
ATOM 762 O O . ARG A 1 95 ? -13.853 3.225 12.925 1.00 94.19 95 ARG A O 1
ATOM 769 N N . ARG A 1 96 ? -12.954 1.866 11.374 1.00 94.75 96 ARG A N 1
ATOM 770 C CA . ARG A 1 96 ? -13.570 0.637 11.886 1.00 94.75 96 ARG A CA 1
ATOM 771 C C . ARG A 1 96 ? -12.967 0.238 13.229 1.00 94.75 96 ARG A C 1
ATOM 773 O O . ARG A 1 96 ? -13.732 -0.018 14.152 1.00 94.75 96 ARG A O 1
ATOM 780 N N . ALA A 1 97 ? -11.641 0.246 13.349 1.00 95.62 97 ALA A N 1
ATOM 781 C CA . ALA A 1 97 ? -10.948 -0.080 14.591 1.00 95.62 97 ALA A CA 1
ATOM 782 C C . ALA A 1 97 ? -11.437 0.806 15.749 1.00 95.62 97 ALA A C 1
ATOM 784 O O . ALA A 1 97 ? -11.835 0.287 16.785 1.00 95.62 97 ALA A O 1
ATOM 785 N N . LEU A 1 98 ? -11.548 2.123 15.532 1.00 94.31 98 LEU A N 1
ATOM 786 C CA . LEU A 1 98 ? -12.094 3.053 16.529 1.00 94.31 98 LEU A CA 1
ATOM 787 C C . LEU A 1 98 ? -13.547 2.739 16.920 1.00 94.31 98 LEU A C 1
ATOM 789 O O . LEU A 1 98 ? -13.899 2.841 18.094 1.00 94.31 98 LEU A O 1
ATOM 793 N N . ARG A 1 99 ? -14.407 2.358 15.962 1.00 93.12 99 ARG A N 1
ATOM 794 C CA . ARG A 1 99 ? -15.794 1.955 16.267 1.00 93.12 99 ARG A CA 1
ATOM 795 C C . ARG A 1 99 ? -15.839 0.690 17.122 1.00 93.12 99 ARG A C 1
ATOM 797 O O . ARG A 1 99 ? -16.608 0.642 18.073 1.00 93.12 99 ARG A O 1
ATOM 804 N N . LEU A 1 100 ? -15.015 -0.304 16.793 1.00 93.75 100 LEU A N 1
ATOM 805 C CA . LEU A 1 100 ? -14.956 -1.574 17.519 1.00 93.75 100 LEU A CA 1
ATOM 806 C C . LEU A 1 100 ? -14.387 -1.402 18.930 1.00 93.75 100 LEU A C 1
ATOM 808 O O . LEU A 1 100 ? -14.941 -1.954 19.870 1.00 93.75 100 LEU A O 1
ATOM 812 N N . GLN A 1 101 ? -13.347 -0.584 19.097 1.00 94.00 101 GLN A N 1
ATOM 813 C CA . GLN A 1 101 ? -12.788 -0.274 20.416 1.00 94.00 101 GLN A CA 1
ATOM 814 C C . GLN A 1 101 ? -13.822 0.380 21.337 1.00 94.00 101 GLN A C 1
ATOM 816 O O . GLN A 1 101 ? -13.970 -0.036 22.480 1.00 94.00 101 GLN A O 1
ATOM 821 N N . ARG A 1 102 ? -14.586 1.357 20.827 1.00 93.44 102 ARG A N 1
ATOM 822 C CA . ARG A 1 10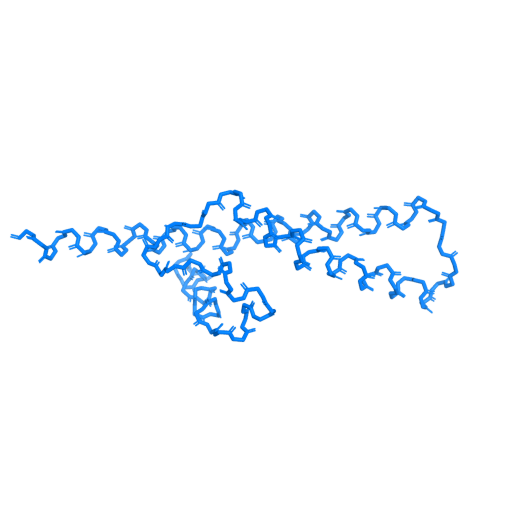2 ? -15.664 2.006 21.595 1.00 93.44 102 ARG A CA 1
ATOM 823 C C . ARG A 1 102 ? -16.774 1.030 21.977 1.00 93.44 102 ARG A C 1
ATOM 825 O O . ARG A 1 102 ? -17.230 1.056 23.110 1.00 93.44 102 ARG A O 1
ATOM 832 N N . ALA A 1 103 ? -17.191 0.177 21.042 1.00 92.38 103 ALA A N 1
ATOM 833 C CA . ALA A 1 103 ? -18.226 -0.821 21.296 1.00 92.38 103 ALA A CA 1
ATOM 834 C C . ALA A 1 103 ? -17.781 -1.894 22.303 1.00 92.38 103 ALA A C 1
ATOM 836 O O . ALA A 1 103 ? -18.613 -2.388 23.055 1.00 92.38 103 ALA A O 1
ATOM 837 N N . ASN A 1 104 ? -16.494 -2.254 22.321 1.00 91.12 104 ASN A N 1
ATOM 838 C CA . ASN A 1 104 ? -15.950 -3.199 23.296 1.00 91.12 104 ASN A CA 1
ATOM 839 C C . ASN A 1 104 ? -15.857 -2.578 24.694 1.00 91.12 104 ASN A C 1
ATOM 841 O O . ASN A 1 104 ? -16.288 -3.219 25.640 1.00 91.12 104 ASN A O 1
ATOM 845 N N . ALA A 1 105 ? -15.395 -1.327 24.812 1.00 90.44 105 ALA A N 1
ATOM 846 C CA . ALA A 1 105 ? -15.354 -0.623 26.098 1.00 90.44 105 ALA A CA 1
ATOM 847 C C . ALA A 1 105 ? -16.748 -0.538 26.749 1.00 90.44 105 ALA A C 1
ATOM 849 O O . ALA A 1 105 ? -16.910 -0.879 27.909 1.00 90.44 105 ALA A O 1
ATOM 850 N N . GLN A 1 106 ? -17.783 -0.214 25.965 1.00 90.19 106 GLN A N 1
ATOM 851 C CA . GLN A 1 106 ? -19.176 -0.159 26.441 1.00 90.19 106 GLN A CA 1
ATOM 852 C C . GLN A 1 106 ? -19.774 -1.510 26.868 1.00 90.19 106 GLN A C 1
ATOM 854 O O . GLN A 1 106 ? -20.871 -1.530 27.412 1.00 90.19 106 GLN A O 1
ATOM 859 N N . ARG A 1 107 ? -19.139 -2.638 26.530 1.00 87.06 107 ARG A N 1
ATOM 860 C CA . ARG A 1 107 ? -19.584 -3.980 26.945 1.00 87.06 107 ARG A CA 1
ATOM 861 C C . ARG A 1 107 ? -18.901 -4.457 28.224 1.00 87.06 107 ARG A C 1
ATOM 863 O O . ARG A 1 107 ? -19.331 -5.468 28.769 1.00 87.06 107 ARG A O 1
ATOM 870 N N . GLU A 1 108 ? -17.806 -3.809 28.611 1.00 82.38 108 GLU A N 1
ATOM 871 C CA . GLU A 1 108 ? -17.044 -4.117 29.824 1.00 82.38 108 GLU A CA 1
ATOM 872 C C . GLU A 1 108 ? -17.534 -3.299 31.035 1.00 82.38 108 GLU A C 1
ATOM 874 O O . GLU A 1 108 ? -17.274 -3.708 32.166 1.00 82.38 108 GLU A O 1
ATOM 879 N N . ASP A 1 109 ? -18.270 -2.206 30.785 1.00 65.25 109 ASP A N 1
ATOM 880 C CA . ASP A 1 109 ? -19.024 -1.404 31.765 1.00 65.25 109 ASP A CA 1
ATOM 881 C C . ASP A 1 109 ? -20.389 -2.036 32.112 1.00 65.25 109 ASP A C 1
ATOM 883 O O . ASP A 1 109 ? -20.784 -1.980 33.301 1.00 65.25 109 ASP A O 1
#

Radius of gyration: 17.38 Å; chains: 1; bounding box: 40×22×58 Å

Secondary structure (DSSP, 8-state):
--HHHHHHHHHHHTTSGGGGTT-GGGPPPTTSPPPHHHHHHHIIIIIHHHHHHHHHHHHHHHSS--HHHHHHHHHHHHHHHHHHHIIIIIHHHHHHHHHHHHHHHHHH-

pLDDT: mean 92.41, std 6.7, range [55.41, 98.06]

Sequence (109 aa):
MSPHRFDDRINALSDQDWAWWPLLALRPRREQPLSEARLFLIALLFGGLCAAVSVALVWLLFGSPLPLAIVTVAALTFALFYLTARLTLFRSWNRRALRLQRANAQRED